Protein AF-A0A0M3HES5-F1 (afdb_monomer_lite)

Secondary structure (DSSP, 8-state):
--------------TTSSHHHHHHHHHHHHHHHHHHHHHHHTT-HHHHHHHHHHHHHHHHHHHHHHHHHHHHHHHHS-----------------

Radius of gyration: 26.67 Å; chains: 1; bounding box: 68×52×64 Å

Structure (mmCIF, N/CA/C/O backbone):
data_AF-A0A0M3HES5-F1
#
_entry.id   AF-A0A0M3HES5-F1
#
loop_
_atom_site.group_PDB
_atom_site.id
_atom_site.type_symbol
_atom_site.label_atom_id
_atom_site.label_alt_id
_atom_site.label_comp_id
_atom_site.label_asym_id
_atom_site.label_entity_id
_atom_site.label_seq_id
_atom_site.pdbx_PDB_ins_code
_atom_site.Cartn_x
_atom_site.Cartn_y
_atom_site.Cartn_z
_atom_site.occupancy
_atom_site.B_iso_or_equiv
_atom_site.auth_seq_id
_atom_site.auth_comp_id
_atom_site.auth_asym_id
_atom_site.auth_atom_id
_atom_site.pdbx_PDB_model_num
ATOM 1 N N . MET A 1 1 ? 54.859 -0.791 -25.831 1.00 45.59 1 MET A N 1
ATOM 2 C CA . MET A 1 1 ? 53.947 -0.706 -24.667 1.00 45.59 1 MET A CA 1
ATOM 3 C C . MET A 1 1 ? 52.531 -0.959 -25.159 1.00 45.59 1 MET A C 1
ATOM 5 O O . MET A 1 1 ? 52.060 -0.203 -25.995 1.00 45.59 1 MET A O 1
ATOM 9 N N . MET A 1 2 ? 51.899 -2.050 -24.727 1.00 51.03 2 MET A N 1
ATOM 10 C CA . MET A 1 2 ? 50.598 -2.519 -25.227 1.00 51.03 2 MET A CA 1
ATOM 11 C C . MET A 1 2 ? 49.534 -2.242 -24.155 1.00 51.03 2 MET A C 1
ATOM 13 O O . MET A 1 2 ? 49.715 -2.646 -23.009 1.00 51.03 2 MET A O 1
ATOM 17 N N . ARG A 1 3 ? 48.472 -1.492 -24.487 1.00 56.09 3 ARG A N 1
ATOM 18 C CA . ARG A 1 3 ? 47.403 -1.135 -23.536 1.00 56.09 3 ARG A CA 1
ATOM 19 C C . ARG A 1 3 ? 46.478 -2.345 -23.357 1.00 56.09 3 ARG A C 1
ATOM 21 O O . ARG A 1 3 ? 45.799 -2.733 -24.302 1.00 56.09 3 ARG A O 1
ATOM 28 N N . MET A 1 4 ? 46.463 -2.949 -22.168 1.00 46.47 4 MET A N 1
ATOM 29 C CA . MET A 1 4 ? 45.454 -3.946 -21.789 1.00 46.47 4 MET A CA 1
ATOM 30 C C . MET A 1 4 ? 44.104 -3.243 -21.615 1.00 46.47 4 MET A C 1
ATOM 32 O O . MET A 1 4 ? 43.944 -2.413 -20.723 1.00 46.47 4 MET A O 1
ATOM 36 N N . SER A 1 5 ? 43.145 -3.563 -22.484 1.00 59.84 5 SER A N 1
ATOM 37 C CA . SER A 1 5 ? 41.752 -3.144 -22.335 1.00 59.84 5 SER A CA 1
ATOM 38 C C . SER A 1 5 ? 41.093 -3.983 -21.241 1.00 59.84 5 SER A C 1
ATOM 40 O O . SE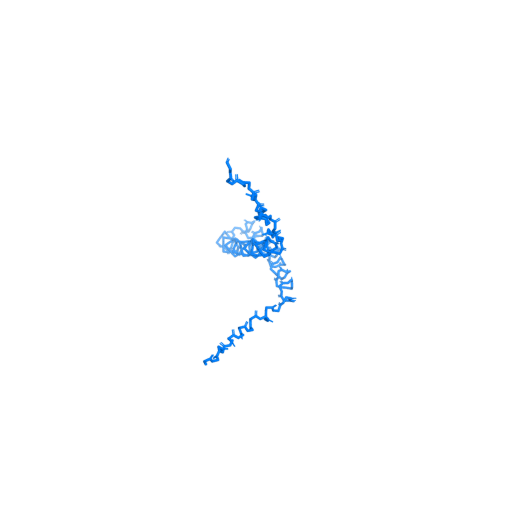R A 1 5 ? 41.018 -5.207 -21.355 1.00 59.84 5 SER A O 1
ATOM 42 N N . VAL A 1 6 ? 40.630 -3.337 -20.172 1.00 56.38 6 VAL A N 1
ATOM 43 C CA . VAL A 1 6 ? 39.812 -3.983 -19.142 1.00 56.38 6 VAL A CA 1
ATOM 44 C C . VAL A 1 6 ? 38.365 -3.903 -19.611 1.00 56.38 6 VAL A C 1
ATOM 46 O O . VAL A 1 6 ? 37.710 -2.874 -19.477 1.00 56.38 6 VAL A O 1
ATOM 49 N N . SER A 1 7 ? 37.873 -4.985 -20.209 1.00 59.72 7 SER A N 1
ATOM 50 C CA . SER A 1 7 ? 36.453 -5.110 -20.535 1.00 59.72 7 SER A CA 1
ATOM 51 C C . SER A 1 7 ? 35.687 -5.483 -19.268 1.00 59.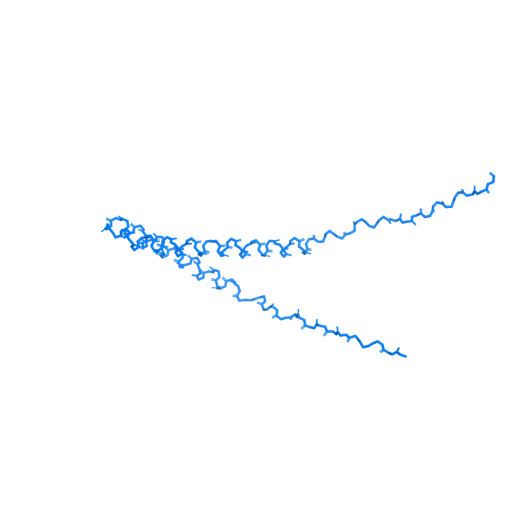72 7 SER A C 1
ATOM 53 O O . SER A 1 7 ? 35.701 -6.634 -18.835 1.00 59.72 7 SER A O 1
ATOM 55 N N . PHE A 1 8 ? 35.032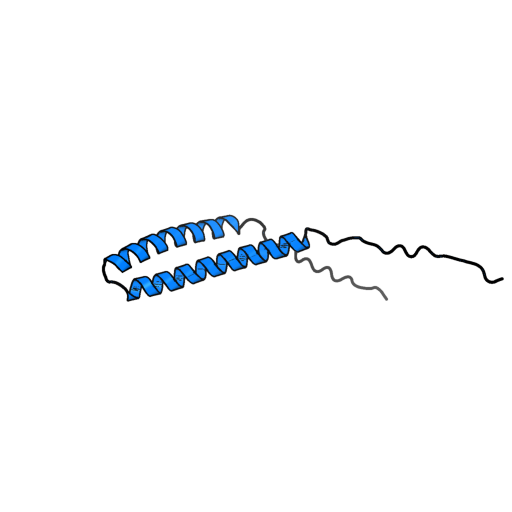 -4.497 -18.659 1.00 55.59 8 PHE A N 1
ATOM 56 C CA . PHE A 1 8 ? 34.055 -4.724 -17.599 1.00 55.59 8 PHE A CA 1
ATOM 57 C C . PHE A 1 8 ? 32.740 -5.197 -18.228 1.00 55.59 8 PHE A C 1
ATOM 59 O O . PHE A 1 8 ? 31.916 -4.401 -18.669 1.00 55.59 8 PHE A O 1
ATOM 66 N N . ASN A 1 9 ? 32.541 -6.513 -18.266 1.00 50.22 9 ASN A N 1
ATOM 67 C CA . ASN A 1 9 ? 31.237 -7.102 -18.555 1.00 50.22 9 ASN A CA 1
ATOM 68 C C . ASN A 1 9 ? 30.355 -7.006 -17.303 1.00 50.22 9 ASN A C 1
ATOM 70 O O . ASN A 1 9 ? 30.335 -7.918 -16.481 1.00 50.22 9 ASN A O 1
ATOM 74 N N . ASN A 1 10 ? 29.608 -5.911 -17.164 1.00 51.41 10 ASN A N 1
ATOM 75 C CA . ASN A 1 10 ? 28.435 -5.867 -16.292 1.00 51.41 10 ASN A CA 1
ATOM 76 C C . ASN A 1 10 ? 27.176 -5.757 -17.153 1.00 51.41 10 ASN A C 1
ATOM 78 O O . ASN A 1 10 ? 26.598 -4.687 -17.310 1.00 51.41 10 ASN A O 1
ATOM 82 N N . ALA A 1 11 ? 26.769 -6.873 -17.742 1.00 51.81 11 ALA A N 1
ATOM 83 C CA . ALA A 1 11 ? 25.512 -6.955 -18.468 1.00 51.81 11 ALA A CA 1
ATOM 84 C C . ALA A 1 11 ? 24.816 -8.267 -18.132 1.00 51.81 11 ALA A C 1
ATOM 86 O O . ALA A 1 11 ? 24.615 -9.093 -19.006 1.00 51.81 11 ALA A O 1
ATOM 87 N N . GLN A 1 12 ? 24.478 -8.479 -16.860 1.00 53.69 12 GLN A N 1
ATOM 88 C CA . GLN A 1 12 ? 23.506 -9.500 -16.450 1.00 53.69 12 GLN A CA 1
ATOM 89 C C . GLN A 1 12 ? 22.596 -8.941 -15.340 1.00 53.69 12 GLN A C 1
ATOM 91 O O . GLN A 1 12 ? 22.385 -9.564 -14.303 1.00 53.69 12 GLN A O 1
ATOM 96 N N . VAL A 1 13 ? 22.020 -7.752 -15.554 1.00 55.44 13 VAL A N 1
ATOM 97 C CA . VAL A 1 13 ? 20.756 -7.405 -14.889 1.00 55.44 13 VAL A CA 1
ATOM 98 C C . VAL A 1 13 ? 19.661 -8.127 -15.664 1.00 55.44 13 VAL A C 1
ATOM 100 O O . VAL A 1 13 ? 19.255 -7.719 -16.749 1.00 55.44 13 VAL A O 1
ATOM 103 N N . SER A 1 14 ? 19.245 -9.263 -15.112 1.00 49.28 14 SER A N 1
ATOM 104 C CA . SER A 1 14 ? 18.118 -10.080 -15.555 1.00 49.28 14 SER A CA 1
ATOM 105 C C . SER A 1 14 ? 16.833 -9.240 -15.617 1.00 49.28 14 SER A C 1
ATOM 107 O O . SER A 1 14 ? 16.063 -9.160 -14.655 1.00 49.28 14 SER A O 1
ATOM 109 N N . LYS A 1 15 ? 16.590 -8.620 -16.776 1.00 51.38 15 LYS A N 1
ATOM 110 C CA . LYS A 1 15 ? 15.371 -7.893 -17.160 1.00 51.38 15 LYS A CA 1
ATOM 111 C C . LYS A 1 15 ? 14.232 -8.902 -17.389 1.00 51.38 15 LYS A C 1
ATOM 113 O O . LYS A 1 15 ? 13.809 -9.145 -18.510 1.00 51.38 15 LYS A O 1
ATOM 118 N N . GLY A 1 16 ? 13.786 -9.563 -16.319 1.00 46.28 16 GLY A N 1
ATOM 119 C CA . GLY A 1 16 ? 12.770 -10.626 -16.383 1.00 46.28 16 GLY A CA 1
ATOM 120 C C . GLY A 1 16 ? 12.059 -10.956 -15.064 1.00 46.28 16 GLY A C 1
ATOM 121 O O . GLY A 1 16 ? 10.983 -11.544 -15.089 1.00 46.28 16 GLY A O 1
ATOM 122 N N . SER A 1 17 ? 12.593 -10.517 -13.918 1.00 50.44 17 SER A N 1
ATOM 123 C CA . SER A 1 17 ? 12.120 -10.935 -12.579 1.00 50.44 17 SER A CA 1
ATOM 124 C C . SER A 1 17 ? 11.520 -9.797 -11.732 1.00 50.44 17 SER A C 1
ATOM 126 O O . SER A 1 17 ? 11.277 -9.962 -10.534 1.00 50.44 17 SER A O 1
ATOM 128 N N . GLY A 1 18 ? 11.313 -8.618 -12.331 1.00 55.50 18 GLY A N 1
ATOM 129 C CA . GLY A 1 18 ? 10.729 -7.453 -11.652 1.00 55.50 18 GLY A CA 1
ATOM 130 C C . GLY A 1 18 ? 9.197 -7.469 -11.631 1.00 55.50 18 GLY A C 1
ATOM 131 O O . GLY A 1 18 ? 8.586 -7.228 -10.593 1.00 55.50 18 GLY A O 1
ATOM 132 N N . LYS A 1 19 ? 8.556 -7.827 -12.753 1.00 56.69 19 LYS A N 1
ATOM 133 C CA . LYS A 1 19 ? 7.089 -7.744 -12.923 1.00 56.69 19 LYS A CA 1
ATOM 134 C C . LYS A 1 19 ? 6.317 -8.673 -11.978 1.00 56.69 19 LYS A C 1
ATOM 136 O O . LYS A 1 19 ? 5.327 -8.277 -11.375 1.00 56.69 19 LYS A O 1
ATOM 141 N N . ASN A 1 20 ? 6.805 -9.898 -11.804 1.00 62.38 20 ASN A N 1
ATOM 142 C CA . ASN A 1 20 ? 6.268 -10.891 -10.868 1.00 62.38 20 ASN A CA 1
ATOM 143 C C . ASN A 1 20 ? 6.451 -10.485 -9.394 1.00 62.38 20 ASN A C 1
ATOM 145 O O . ASN A 1 20 ? 5.627 -10.856 -8.560 1.00 62.38 20 ASN A O 1
ATOM 149 N N . SER A 1 21 ? 7.488 -9.713 -9.064 1.00 72.81 21 SER A N 1
ATOM 150 C CA . SER A 1 21 ? 7.694 -9.178 -7.710 1.00 72.81 21 SER A CA 1
ATOM 151 C C . SER A 1 21 ? 6.793 -7.971 -7.429 1.00 72.81 21 SER A C 1
ATOM 153 O O . SER A 1 21 ? 6.210 -7.882 -6.350 1.00 72.81 21 SER A O 1
ATOM 155 N N . ILE A 1 22 ? 6.601 -7.093 -8.419 1.00 82.44 22 ILE A N 1
ATOM 156 C CA . ILE A 1 22 ? 5.673 -5.955 -8.341 1.00 82.44 22 ILE A CA 1
ATOM 157 C C . ILE A 1 22 ? 4.235 -6.449 -8.150 1.00 82.44 22 ILE A C 1
ATOM 159 O O . ILE A 1 22 ? 3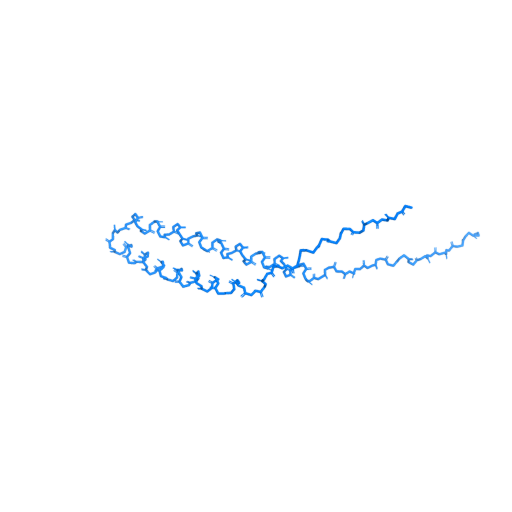.553 -5.985 -7.240 1.00 82.44 22 ILE A O 1
ATOM 163 N N . GLN A 1 23 ? 3.797 -7.444 -8.931 1.00 82.50 23 GLN A N 1
ATOM 164 C CA . GLN A 1 23 ? 2.445 -7.998 -8.816 1.00 82.50 23 GLN A CA 1
ATOM 165 C C . GLN A 1 23 ? 2.177 -8.583 -7.421 1.00 82.50 23 GLN A C 1
ATOM 167 O O . GLN A 1 23 ? 1.173 -8.256 -6.797 1.00 82.50 23 GLN A O 1
ATOM 172 N N . LYS A 1 24 ? 3.124 -9.361 -6.878 1.00 83.75 24 LYS A N 1
ATOM 173 C CA . LYS A 1 24 ? 3.029 -9.893 -5.507 1.00 83.75 24 LYS A CA 1
ATOM 174 C C . LYS A 1 24 ? 2.903 -8.790 -4.458 1.00 83.75 24 LYS A C 1
ATOM 176 O O . LYS A 1 24 ? 2.208 -8.964 -3.460 1.00 83.75 24 LYS A O 1
ATOM 181 N N . MET A 1 25 ? 3.581 -7.664 -4.662 1.00 86.19 25 MET A N 1
ATOM 182 C CA . MET A 1 25 ? 3.521 -6.533 -3.741 1.00 86.19 25 MET A CA 1
ATOM 183 C C . MET A 1 25 ? 2.190 -5.783 -3.825 1.00 86.19 25 MET A C 1
ATOM 185 O O . MET A 1 25 ? 1.679 -5.338 -2.799 1.00 86.19 25 MET A O 1
ATOM 189 N N . LEU A 1 26 ? 1.598 -5.692 -5.019 1.00 89.00 26 LEU A N 1
ATOM 190 C CA . LEU A 1 26 ? 0.243 -5.170 -5.203 1.00 89.00 26 LEU A CA 1
ATOM 191 C C . LEU A 1 26 ? -0.792 -6.060 -4.504 1.00 89.00 26 LEU A C 1
ATOM 193 O O . LEU A 1 26 ? -1.605 -5.543 -3.738 1.00 89.00 26 LEU A O 1
ATOM 197 N N . ASP A 1 27 ? -0.698 -7.382 -4.666 1.00 89.75 27 ASP A N 1
ATOM 198 C CA . ASP A 1 27 ? -1.587 -8.336 -3.991 1.00 89.75 27 ASP A CA 1
ATOM 199 C C . ASP A 1 27 ? -1.471 -8.221 -2.460 1.00 89.75 27 ASP A C 1
ATOM 201 O O . ASP A 1 27 ? -2.475 -8.175 -1.741 1.00 89.75 27 ASP A O 1
ATOM 205 N N . GLN A 1 28 ? -0.242 -8.097 -1.941 1.00 89.19 28 GLN A N 1
ATOM 206 C CA . GLN A 1 28 ? -0.005 -7.846 -0.517 1.00 89.19 28 GLN A CA 1
ATOM 207 C C . GLN A 1 28 ? -0.632 -6.528 -0.050 1.00 89.19 28 GLN A C 1
ATOM 209 O O . GLN A 1 28 ? -1.243 -6.497 1.019 1.00 89.19 28 GLN A O 1
ATOM 214 N N . ASN A 1 29 ? -0.532 -5.453 -0.835 1.00 91.38 29 ASN A N 1
ATOM 215 C CA . ASN A 1 29 ? -1.147 -4.170 -0.495 1.00 91.38 29 ASN A CA 1
ATOM 216 C C . ASN A 1 29 ? -2.676 -4.281 -0.418 1.00 91.38 29 ASN A C 1
ATOM 218 O O . ASN A 1 29 ? -3.273 -3.753 0.520 1.00 91.38 29 ASN A O 1
ATOM 222 N N . SER A 1 30 ? -3.313 -5.019 -1.333 1.00 91.88 30 SER A N 1
ATOM 223 C CA . SER A 1 30 ? -4.762 -5.258 -1.301 1.00 91.88 30 SER A CA 1
ATOM 224 C C . SER A 1 30 ? -5.206 -5.986 -0.029 1.00 91.88 30 SER A C 1
ATOM 226 O O . SER A 1 30 ? -6.176 -5.573 0.611 1.00 91.88 30 SER A O 1
ATOM 228 N N . VAL A 1 31 ? -4.475 -7.025 0.385 1.00 92.12 31 VAL A N 1
ATOM 229 C CA . VAL A 1 31 ? -4.757 -7.757 1.632 1.00 92.12 31 VAL A CA 1
ATOM 230 C C . VAL A 1 31 ? -4.539 -6.865 2.858 1.00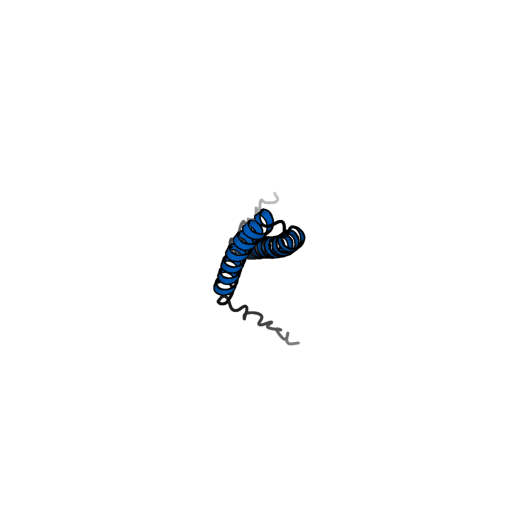 92.12 31 VAL A C 1
ATOM 232 O O . VAL A 1 31 ? -5.361 -6.870 3.777 1.00 92.12 31 VAL A O 1
ATOM 235 N N . LEU A 1 32 ? -3.470 -6.061 2.870 1.00 91.69 32 LEU A N 1
ATOM 236 C CA . LEU A 1 32 ? -3.177 -5.131 3.963 1.00 91.69 32 LEU A CA 1
ATOM 237 C C . LEU A 1 32 ? -4.274 -4.079 4.130 1.00 91.69 32 LEU A C 1
ATOM 239 O O . LEU A 1 32 ? -4.703 -3.840 5.254 1.00 91.69 32 LEU A O 1
ATOM 243 N N . ILE A 1 33 ? -4.770 -3.492 3.039 1.00 91.94 33 ILE A N 1
ATOM 244 C CA . ILE A 1 33 ? -5.851 -2.496 3.081 1.00 91.94 33 ILE A CA 1
ATOM 245 C C . ILE A 1 33 ? -7.125 -3.103 3.684 1.00 91.94 33 ILE A C 1
ATOM 247 O O . ILE A 1 33 ? -7.726 -2.508 4.580 1.00 91.94 33 ILE A O 1
ATOM 251 N N . GLN A 1 34 ? -7.506 -4.314 3.262 1.00 92.56 34 GLN A N 1
ATOM 252 C CA . GLN A 1 34 ? -8.668 -5.012 3.823 1.00 92.56 34 GLN A CA 1
ATOM 253 C C . GLN A 1 34 ? -8.484 -5.338 5.312 1.00 92.56 34 GLN A C 1
ATOM 255 O O . GLN A 1 34 ? -9.410 -5.168 6.111 1.00 92.56 34 GLN A O 1
ATOM 260 N N . ALA A 1 35 ? -7.286 -5.780 5.701 1.00 88.31 35 ALA A N 1
ATOM 261 C CA . ALA A 1 35 ? -6.958 -6.064 7.091 1.00 88.31 35 ALA A CA 1
ATOM 262 C C . ALA A 1 35 ? -7.006 -4.794 7.957 1.00 88.31 35 ALA A C 1
ATOM 264 O O . ALA A 1 35 ? -7.611 -4.814 9.027 1.00 88.31 35 ALA A O 1
ATOM 265 N N . ILE A 1 36 ? -6.441 -3.677 7.486 1.00 91.50 36 ILE A N 1
ATOM 266 C CA . ILE A 1 36 ? -6.476 -2.378 8.176 1.00 91.50 36 ILE A CA 1
ATOM 267 C C . ILE A 1 36 ? -7.921 -1.921 8.381 1.00 91.50 36 ILE A C 1
ATOM 269 O O . ILE A 1 36 ? -8.284 -1.581 9.506 1.00 91.50 36 ILE A O 1
ATOM 273 N N . ALA A 1 37 ? -8.758 -1.976 7.339 1.00 90.69 37 ALA A N 1
ATOM 274 C CA . ALA A 1 37 ? -10.169 -1.603 7.437 1.00 90.69 37 ALA A CA 1
ATOM 275 C C . ALA A 1 37 ? -10.903 -2.446 8.497 1.00 90.69 37 ALA A C 1
ATOM 277 O O . ALA A 1 37 ? -11.586 -1.907 9.370 1.00 90.69 37 ALA A O 1
ATOM 278 N N . ARG A 1 38 ? -10.688 -3.771 8.511 1.00 90.25 38 ARG A N 1
ATOM 279 C CA . ARG A 1 38 ? -11.236 -4.651 9.558 1.00 90.25 38 ARG A CA 1
ATOM 280 C C . ARG A 1 38 ? -10.726 -4.295 10.955 1.00 90.25 38 ARG A C 1
ATOM 282 O O . ARG A 1 38 ? -11.522 -4.222 11.891 1.00 90.25 38 ARG A O 1
ATOM 289 N N . TYR A 1 39 ? -9.428 -4.061 11.125 1.00 89.31 39 TYR A N 1
ATOM 290 C CA . TYR A 1 39 ? -8.850 -3.757 12.437 1.00 89.31 39 TYR A CA 1
ATOM 291 C C . TYR A 1 39 ? -9.273 -2.399 12.994 1.00 89.31 39 TYR A C 1
ATOM 293 O O . TYR A 1 39 ? -9.432 -2.266 14.207 1.00 89.31 39 TYR A O 1
ATOM 301 N N . GLN A 1 40 ? -9.545 -1.426 12.126 1.00 85.94 40 GLN A N 1
ATOM 302 C CA . GLN A 1 40 ? -10.138 -0.150 12.520 1.00 85.94 40 GLN A CA 1
ATOM 303 C C . GLN A 1 40 ? -11.566 -0.331 13.052 1.00 85.94 40 GLN A C 1
ATOM 305 O O . GLN A 1 40 ? -11.891 0.206 14.107 1.00 85.94 40 GLN A O 1
ATOM 310 N N . THR A 1 41 ? -12.391 -1.149 12.390 1.00 85.81 41 THR A N 1
ATOM 311 C CA . THR A 1 41 ? -13.778 -1.405 12.837 1.00 85.81 41 THR A CA 1
ATOM 312 C C . THR A 1 41 ? -13.879 -2.254 14.109 1.00 85.81 41 THR A C 1
ATOM 314 O O . THR A 1 41 ? -14.848 -2.137 14.849 1.00 85.81 41 THR A O 1
ATOM 317 N N . THR A 1 42 ? -12.875 -3.087 14.397 1.00 87.94 42 THR A N 1
ATOM 318 C CA . THR A 1 42 ? -12.854 -3.992 15.564 1.00 87.94 42 THR A CA 1
ATOM 319 C C . THR A 1 42 ? -12.130 -3.414 16.787 1.00 87.94 42 THR A C 1
ATOM 321 O O . THR A 1 42 ? -11.981 -4.106 17.790 1.00 87.94 42 THR A O 1
ATOM 324 N N . GLY A 1 43 ? -11.663 -2.160 16.730 1.00 83.94 43 GLY A N 1
ATOM 325 C CA . GLY A 1 43 ? -10.968 -1.503 17.847 1.00 83.94 43 GLY A CA 1
ATOM 326 C C . GLY A 1 43 ? -9.508 -1.936 18.042 1.00 83.94 43 GLY A C 1
ATOM 327 O O . GLY A 1 43 ? -8.869 -1.550 19.021 1.00 83.94 43 GLY A O 1
ATOM 328 N N . ARG A 1 44 ? -8.929 -2.698 17.103 1.00 85.69 44 ARG A N 1
ATOM 329 C CA . ARG A 1 44 ? -7.529 -3.167 17.138 1.00 85.69 44 ARG A CA 1
ATOM 330 C C . ARG A 1 44 ? -6.570 -2.128 16.550 1.00 85.69 44 ARG A C 1
ATOM 332 O O . ARG A 1 44 ? -5.819 -2.398 15.613 1.00 85.69 44 ARG A O 1
ATOM 339 N N . ALA A 1 45 ? -6.573 -0.925 17.125 1.00 81.62 45 ALA A N 1
ATOM 340 C CA . ALA A 1 45 ? -5.822 0.224 16.611 1.00 81.62 45 ALA A CA 1
ATOM 341 C C . ALA A 1 45 ? -4.305 -0.030 16.492 1.00 81.62 45 ALA A C 1
ATOM 343 O O . ALA A 1 45 ? -3.686 0.385 15.516 1.00 81.62 45 ALA A O 1
ATOM 344 N N . LYS A 1 46 ? -3.702 -0.763 17.441 1.00 84.56 46 LYS A N 1
ATOM 345 C CA . LYS A 1 46 ? -2.263 -1.093 17.408 1.00 84.56 46 LYS A CA 1
ATOM 346 C C . LYS A 1 46 ? -1.883 -1.960 16.205 1.00 84.56 46 LYS A C 1
ATOM 348 O O . LYS A 1 46 ? -0.862 -1.708 15.567 1.00 84.56 46 LYS A O 1
ATOM 353 N N . ASP A 1 47 ? -2.710 -2.951 15.880 1.00 83.81 47 ASP A N 1
ATOM 354 C CA . ASP A 1 47 ? -2.476 -3.821 14.728 1.00 83.81 47 ASP A CA 1
ATOM 355 C C . ASP A 1 47 ? -2.689 -3.051 13.425 1.00 83.81 47 ASP A C 1
ATOM 357 O O . ASP A 1 47 ? -1.859 -3.137 12.522 1.00 83.81 47 ASP A O 1
ATOM 361 N N . ALA A 1 48 ? -3.735 -2.219 13.356 1.00 83.88 48 ALA A N 1
ATOM 362 C CA . ALA A 1 48 ? -3.975 -1.339 12.215 1.00 83.88 48 ALA A CA 1
ATOM 363 C C . ALA A 1 48 ? -2.764 -0.433 11.926 1.00 83.88 48 ALA A C 1
ATOM 365 O O . ALA A 1 48 ? -2.322 -0.375 10.782 1.00 83.88 48 ALA A O 1
ATOM 366 N N . ILE A 1 49 ? -2.171 0.194 12.950 1.00 87.88 49 ILE A N 1
ATOM 367 C CA . ILE A 1 49 ? -0.973 1.043 12.807 1.00 87.88 49 ILE A CA 1
ATOM 368 C C . ILE A 1 49 ? 0.221 0.245 12.267 1.00 87.88 49 ILE A C 1
ATOM 370 O O . ILE A 1 49 ? 0.929 0.708 11.372 1.00 87.88 49 ILE A O 1
ATOM 374 N N . ARG A 1 50 ? 0.439 -0.979 12.759 1.00 87.94 50 ARG A N 1
ATOM 375 C CA . ARG A 1 50 ? 1.521 -1.842 12.264 1.00 87.94 50 ARG A CA 1
ATOM 376 C C . ARG A 1 50 ? 1.331 -2.197 10.788 1.00 87.94 50 ARG A C 1
ATOM 378 O O . ARG A 1 50 ? 2.285 -2.144 10.013 1.00 87.94 50 ARG A O 1
ATOM 385 N N . TYR A 1 51 ? 0.107 -2.535 10.387 1.00 89.62 51 TYR A N 1
ATOM 386 C CA . TYR A 1 51 ? -0.197 -2.821 8.987 1.00 89.62 51 TYR A CA 1
ATOM 387 C C . TYR A 1 51 ? -0.115 -1.568 8.106 1.00 89.62 51 TYR A C 1
ATOM 389 O O . TYR A 1 51 ? 0.337 -1.667 6.968 1.00 89.62 51 TYR A O 1
ATOM 397 N N . GLN A 1 52 ? -0.453 -0.387 8.630 1.00 88.31 52 GLN A N 1
ATOM 398 C CA . GLN A 1 52 ? -0.272 0.892 7.935 1.00 88.31 52 GLN A CA 1
ATOM 399 C C . GLN A 1 52 ? 1.205 1.193 7.651 1.00 88.31 52 GLN A C 1
ATOM 401 O O . GLN A 1 52 ? 1.534 1.605 6.541 1.00 88.31 52 GLN A O 1
ATOM 406 N N . GLN A 1 53 ? 2.107 0.940 8.605 1.00 90.62 53 GLN A N 1
ATOM 407 C CA . GLN A 1 53 ? 3.551 1.106 8.388 1.00 90.62 53 GLN A CA 1
ATOM 408 C C . GLN A 1 53 ? 4.076 0.170 7.292 1.00 90.62 53 GLN A C 1
ATOM 410 O O . GLN A 1 53 ? 4.871 0.583 6.446 1.00 90.62 53 GLN A O 1
ATOM 415 N N . LEU A 1 54 ? 3.610 -1.082 7.282 1.00 89.31 54 LEU A N 1
ATOM 416 C CA . LEU A 1 54 ? 3.990 -2.052 6.258 1.00 89.31 54 LEU A CA 1
ATOM 417 C C . LEU A 1 54 ? 3.464 -1.650 4.871 1.00 89.31 54 LEU A C 1
ATOM 419 O O . LEU A 1 54 ? 4.223 -1.664 3.904 1.00 89.31 54 LEU A O 1
ATOM 423 N N . LEU A 1 55 ? 2.201 -1.220 4.788 1.00 89.56 55 LEU A N 1
ATOM 424 C CA . LEU A 1 55 ? 1.602 -0.706 3.556 1.00 89.56 55 LEU A CA 1
ATOM 425 C C . LEU A 1 55 ? 2.372 0.514 3.031 1.00 89.56 55 LEU A C 1
ATOM 427 O O . LEU A 1 55 ? 2.693 0.576 1.847 1.00 89.56 55 LEU A O 1
ATOM 431 N N . HIS A 1 56 ? 2.726 1.455 3.910 1.00 91.12 56 HIS A N 1
ATOM 432 C CA . HIS A 1 56 ? 3.500 2.637 3.539 1.00 91.12 56 HIS A CA 1
ATOM 433 C C . HIS A 1 56 ? 4.862 2.260 2.945 1.00 91.12 56 HIS A C 1
ATOM 435 O O . HIS A 1 56 ? 5.222 2.754 1.878 1.00 91.12 56 HIS A O 1
ATOM 441 N N . ARG A 1 57 ? 5.590 1.327 3.575 1.00 89.19 57 ARG A N 1
ATOM 442 C CA . ARG A 1 57 ? 6.876 0.840 3.057 1.00 89.19 57 ARG A CA 1
ATOM 443 C C . ARG A 1 57 ? 6.740 0.240 1.657 1.00 89.19 57 ARG A C 1
ATOM 445 O O . ARG A 1 57 ? 7.566 0.536 0.798 1.00 89.19 57 ARG A O 1
ATOM 452 N N . ASN A 1 58 ? 5.708 -0.568 1.422 1.00 87.75 58 ASN A N 1
ATOM 453 C CA . ASN A 1 58 ? 5.475 -1.181 0.116 1.00 87.75 58 ASN A CA 1
ATOM 454 C C . ASN A 1 58 ? 5.174 -0.132 -0.962 1.00 87.75 58 ASN A C 1
ATOM 456 O O . ASN A 1 58 ? 5.706 -0.221 -2.065 1.00 87.75 58 ASN A O 1
ATOM 460 N N . LEU A 1 59 ? 4.361 0.879 -0.646 1.00 89.94 59 LEU A N 1
ATOM 461 C CA . LEU A 1 59 ? 4.038 1.965 -1.576 1.00 89.94 59 LEU A CA 1
ATOM 462 C C . LEU A 1 59 ? 5.261 2.834 -1.897 1.00 89.94 59 LEU A C 1
ATOM 464 O O . LEU A 1 59 ? 5.501 3.134 -3.062 1.00 89.94 59 LEU A O 1
ATOM 468 N N . VAL A 1 60 ? 6.070 3.186 -0.892 1.00 89.69 60 VAL A N 1
ATOM 469 C CA . VAL A 1 60 ? 7.319 3.946 -1.091 1.00 89.69 60 VAL A CA 1
ATOM 470 C C . VAL A 1 60 ? 8.327 3.144 -1.912 1.00 89.69 60 VAL A C 1
ATOM 472 O O . VAL A 1 60 ? 8.996 3.703 -2.781 1.00 89.69 60 VAL A O 1
ATOM 475 N N . TYR A 1 61 ? 8.425 1.832 -1.679 1.00 87.56 61 TYR A N 1
ATOM 476 C CA . TYR A 1 61 ? 9.297 0.962 -2.464 1.00 87.56 61 TYR A CA 1
ATOM 477 C C . TYR A 1 61 ? 8.826 0.848 -3.921 1.00 87.56 61 TYR A C 1
ATOM 479 O O . TYR A 1 61 ? 9.647 0.981 -4.824 1.00 87.56 61 TYR A O 1
ATOM 487 N N . LEU A 1 62 ? 7.518 0.709 -4.170 1.00 86.88 62 LEU A N 1
ATOM 488 C CA . LEU A 1 62 ? 6.956 0.754 -5.526 1.00 86.88 62 LEU A CA 1
ATOM 489 C C . LEU A 1 62 ? 7.207 2.104 -6.215 1.00 86.88 62 LEU A C 1
ATOM 491 O O . LEU A 1 62 ? 7.591 2.119 -7.379 1.00 86.88 62 LEU A O 1
ATOM 495 N N . ALA A 1 63 ? 7.052 3.224 -5.505 1.00 85.62 63 ALA A N 1
ATOM 496 C CA . ALA A 1 63 ? 7.343 4.553 -6.045 1.00 85.62 63 ALA A CA 1
ATOM 497 C C . ALA A 1 63 ? 8.836 4.729 -6.373 1.00 85.62 63 ALA A C 1
ATOM 499 O O . ALA A 1 63 ? 9.183 5.309 -7.397 1.00 85.62 63 ALA A O 1
ATOM 500 N N . SER A 1 64 ? 9.719 4.187 -5.531 1.00 84.75 64 SER A N 1
ATOM 501 C CA . SER A 1 64 ? 11.171 4.220 -5.738 1.00 84.75 64 SER A CA 1
ATOM 502 C C . SER A 1 64 ? 11.598 3.355 -6.926 1.00 84.75 64 SER A C 1
ATOM 504 O O . SER A 1 64 ? 12.448 3.775 -7.705 1.00 84.75 64 SER A O 1
ATOM 506 N N . LEU A 1 65 ? 10.988 2.175 -7.092 1.00 82.75 65 LEU A N 1
ATOM 507 C CA . LEU A 1 65 ? 11.176 1.327 -8.272 1.00 82.75 65 LEU A CA 1
ATOM 508 C C . LEU A 1 65 ? 10.688 2.028 -9.541 1.00 82.75 65 LEU A C 1
ATOM 510 O O . LEU A 1 65 ? 11.429 2.083 -10.511 1.00 82.75 65 LEU A O 1
ATOM 514 N N . ALA A 1 66 ? 9.491 2.622 -9.513 1.00 79.88 66 ALA A N 1
ATOM 515 C CA . ALA A 1 66 ? 8.964 3.380 -10.643 1.00 79.88 66 ALA A CA 1
ATOM 516 C C . ALA A 1 66 ? 9.858 4.578 -10.998 1.00 79.88 66 ALA A C 1
ATOM 518 O O . ALA A 1 66 ? 10.068 4.847 -12.171 1.00 79.88 66 ALA A O 1
ATOM 519 N N . ASN A 1 67 ? 10.429 5.268 -10.007 1.00 74.69 67 ASN A N 1
ATOM 520 C CA . ASN A 1 67 ? 11.372 6.360 -10.242 1.00 74.69 67 ASN A CA 1
ATOM 521 C C . ASN A 1 67 ? 12.715 5.869 -10.808 1.00 74.69 67 ASN A C 1
ATOM 523 O O . ASN A 1 67 ? 13.305 6.547 -11.638 1.00 74.69 67 ASN A O 1
ATOM 527 N N . ALA A 1 68 ? 13.209 4.707 -10.378 1.00 72.31 68 ALA A N 1
ATOM 528 C CA . ALA A 1 68 ? 14.425 4.113 -10.932 1.00 72.31 68 ALA A CA 1
ATOM 529 C C . ALA A 1 68 ? 14.218 3.626 -12.377 1.00 72.31 68 ALA A C 1
ATOM 531 O O . ALA A 1 68 ? 15.082 3.862 -13.219 1.00 72.31 68 ALA A O 1
ATOM 532 N N . ASP A 1 69 ? 13.063 3.023 -12.674 1.00 67.25 69 ASP A N 1
ATOM 533 C CA . ASP A 1 69 ? 12.663 2.659 -14.038 1.00 67.25 69 ASP A CA 1
ATOM 534 C C . ASP A 1 69 ? 12.480 3.919 -14.908 1.00 67.25 69 ASP A C 1
ATOM 536 O O . ASP A 1 69 ? 12.979 3.962 -16.029 1.00 67.25 69 ASP A O 1
ATOM 540 N N . LEU A 1 70 ? 11.860 4.982 -14.376 1.00 61.06 70 LEU A N 1
ATOM 541 C CA . LEU A 1 70 ? 11.710 6.276 -15.057 1.00 61.06 70 LEU A CA 1
ATOM 542 C C . LEU A 1 70 ? 13.070 6.941 -15.336 1.00 61.06 70 LEU A C 1
ATOM 544 O O . LEU A 1 70 ? 13.291 7.475 -16.419 1.00 61.06 70 LEU A O 1
ATOM 548 N N . LEU A 1 71 ? 14.003 6.898 -14.378 1.00 57.59 71 LEU A N 1
ATOM 549 C CA . LEU A 1 71 ? 15.372 7.394 -14.559 1.00 57.59 71 LEU A CA 1
ATOM 550 C C . LEU A 1 71 ? 16.140 6.585 -15.610 1.00 57.59 71 LEU A C 1
ATOM 552 O O . LEU A 1 71 ? 16.957 7.151 -16.332 1.00 57.59 71 LEU A O 1
ATOM 556 N N . GLN A 1 72 ? 15.881 5.281 -15.716 1.00 57.31 72 GLN A N 1
ATOM 557 C CA . GLN A 1 72 ? 16.451 4.444 -16.766 1.00 57.31 72 GLN A CA 1
ATOM 558 C C . GLN A 1 72 ? 15.866 4.792 -18.144 1.00 57.31 72 GLN A C 1
ATOM 560 O O . GLN A 1 72 ? 16.617 4.877 -19.112 1.00 57.31 72 GLN A O 1
ATOM 565 N N . GLU A 1 73 ? 14.561 5.059 -18.226 1.00 55.19 73 GLU A N 1
ATOM 566 C CA . GLU A 1 73 ? 13.884 5.453 -19.468 1.00 55.19 73 GLU A CA 1
ATOM 567 C C . GLU A 1 73 ? 14.358 6.828 -19.974 1.00 55.19 73 GLU A C 1
ATOM 569 O O . GLU A 1 73 ? 14.573 6.999 -21.171 1.00 55.19 73 GLU A O 1
ATOM 574 N N . LEU A 1 74 ? 14.655 7.773 -19.071 1.00 53.56 74 LEU A N 1
ATOM 575 C CA . LEU A 1 74 ? 15.258 9.068 -19.426 1.00 53.56 74 LEU A CA 1
ATOM 576 C C . LEU A 1 74 ? 16.705 8.963 -19.9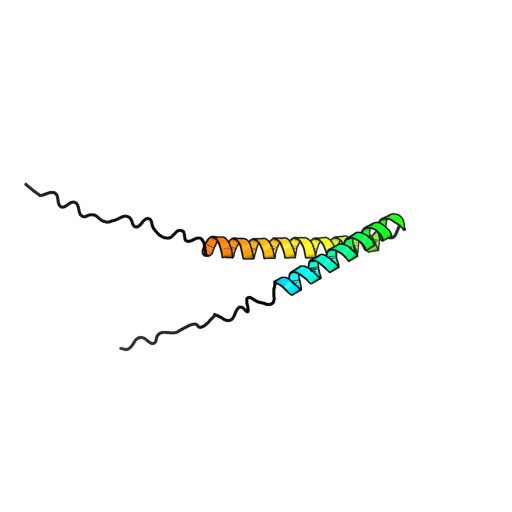38 1.00 53.56 74 LEU A C 1
ATOM 578 O O . LEU A 1 74 ? 17.152 9.832 -20.686 1.00 53.56 74 LEU A O 1
ATOM 582 N N . ASN A 1 75 ? 17.439 7.916 -19.555 1.00 55.12 75 ASN A N 1
ATOM 583 C CA . ASN A 1 75 ? 18.800 7.665 -20.038 1.00 55.12 75 ASN A CA 1
ATOM 584 C C . ASN A 1 75 ? 18.803 6.955 -21.410 1.00 55.12 75 ASN A C 1
ATOM 586 O O . ASN A 1 75 ? 19.766 7.083 -22.163 1.00 55.12 75 ASN A O 1
ATOM 590 N N . ASP A 1 76 ? 17.715 6.245 -21.743 1.00 53.44 76 ASP A N 1
ATOM 591 C CA . ASP A 1 76 ? 17.471 5.653 -23.066 1.00 53.44 76 ASP A CA 1
ATOM 592 C C . ASP A 1 76 ? 16.903 6.690 -24.069 1.00 53.44 76 ASP A C 1
ATOM 594 O O . ASP A 1 76 ? 17.165 6.590 -25.271 1.00 53.44 76 ASP A O 1
ATOM 598 N N . THR A 1 77 ? 16.187 7.734 -23.614 1.00 53.44 77 THR A N 1
ATOM 599 C CA . THR A 1 77 ? 15.823 8.900 -24.445 1.00 53.44 77 THR A CA 1
ATOM 600 C C . THR A 1 77 ? 17.027 9.822 -24.620 1.00 53.44 77 THR A C 1
ATOM 602 O O . THR A 1 77 ? 17.151 10.852 -23.957 1.00 53.44 77 THR A O 1
ATOM 605 N N . GLY A 1 78 ? 17.947 9.419 -25.492 1.00 51.12 78 GLY A N 1
ATOM 606 C CA . GLY A 1 78 ? 19.172 10.148 -25.782 1.00 51.12 78 GLY A CA 1
ATOM 607 C C . GLY A 1 78 ? 18.951 11.647 -25.995 1.00 51.12 78 GLY A C 1
ATOM 608 O O . GLY A 1 78 ? 18.477 12.077 -27.042 1.00 51.12 78 GLY A O 1
ATOM 609 N N . TRP A 1 79 ? 19.430 12.452 -25.048 1.00 47.75 79 TRP A N 1
ATOM 610 C CA . TRP A 1 79 ? 20.013 13.750 -25.376 1.00 47.75 79 TRP A CA 1
ATOM 611 C C . TRP A 1 79 ? 21.370 13.481 -26.034 1.00 47.75 79 TRP A C 1
ATOM 613 O O . TRP A 1 79 ? 22.427 13.690 -25.447 1.00 47.75 79 TRP A O 1
ATOM 623 N N . SER A 1 80 ? 21.327 12.930 -27.245 1.00 52.12 80 SER A N 1
ATOM 624 C CA . SER A 1 80 ? 22.451 12.921 -28.168 1.00 52.12 80 SER A CA 1
ATOM 625 C C . SER A 1 80 ? 22.116 13.886 -29.291 1.00 52.12 80 SER A C 1
ATOM 627 O O . SER A 1 80 ? 21.054 13.781 -29.901 1.00 52.12 80 SER A O 1
ATOM 629 N N . SER A 1 81 ? 23.076 14.763 -29.569 1.00 51.34 81 SER A N 1
ATOM 630 C CA . SER A 1 81 ? 23.197 15.573 -30.780 1.00 51.34 81 SER A CA 1
ATOM 631 C C . SER A 1 81 ? 22.395 16.879 -30.814 1.00 51.34 81 SER A C 1
ATOM 633 O O . SER A 1 81 ? 21.341 16.986 -31.429 1.00 51.34 81 SER A O 1
ATOM 635 N N . VAL A 1 82 ? 23.022 17.934 -30.291 1.00 48.62 82 VAL A N 1
ATOM 636 C CA . VAL A 1 82 ? 23.441 19.015 -31.195 1.00 48.62 82 VAL A CA 1
ATOM 637 C C . VAL A 1 82 ? 24.966 19.040 -31.143 1.00 48.62 82 VAL A C 1
ATOM 639 O O . VAL A 1 82 ? 25.558 19.553 -30.198 1.00 48.62 82 VAL A O 1
ATOM 642 N N . GLU A 1 83 ? 25.596 18.373 -32.110 1.00 54.09 83 GLU A N 1
ATOM 643 C CA . GLU A 1 83 ? 26.979 18.669 -32.475 1.00 54.09 83 GLU A CA 1
ATOM 644 C C . GLU A 1 83 ? 26.984 20.117 -32.982 1.00 54.09 83 GLU A C 1
ATOM 646 O O . GLU A 1 83 ? 26.385 20.414 -34.015 1.00 54.09 83 GLU A O 1
ATOM 651 N N . GLU A 1 84 ? 27.590 21.031 -32.222 1.00 50.62 84 GLU A N 1
ATOM 652 C CA . GLU A 1 84 ? 28.035 22.312 -32.768 1.00 50.62 84 GLU A CA 1
ATOM 653 C C . GLU A 1 84 ? 29.121 22.000 -33.795 1.00 50.62 84 GLU A C 1
ATOM 655 O O . GLU A 1 84 ? 30.274 21.716 -33.460 1.00 50.62 84 GLU A O 1
ATOM 660 N N . ASP A 1 85 ? 28.697 21.987 -35.054 1.00 42.66 85 ASP A N 1
ATOM 661 C CA . ASP A 1 85 ? 29.559 21.957 -36.218 1.00 42.66 85 ASP A CA 1
ATOM 662 C C . ASP A 1 85 ? 30.538 23.133 -36.114 1.00 42.66 85 ASP A C 1
ATOM 664 O O . ASP A 1 85 ? 30.159 24.304 -36.200 1.00 42.66 85 ASP A O 1
ATOM 668 N N . GLN A 1 86 ? 31.813 22.820 -35.883 1.00 50.06 86 GLN A N 1
ATOM 669 C CA . GLN A 1 86 ? 32.910 23.754 -36.097 1.00 50.06 86 GLN A CA 1
ATOM 670 C C . GLN A 1 86 ? 33.076 23.933 -37.609 1.00 50.06 86 GLN A C 1
ATOM 672 O O . GLN A 1 86 ? 34.059 23.481 -38.201 1.00 50.06 86 GLN A O 1
ATOM 677 N N . THR A 1 87 ? 32.124 24.617 -38.250 1.00 54.22 87 THR A N 1
ATOM 678 C CA . THR A 1 87 ? 32.359 25.161 -39.582 1.00 54.22 87 THR A CA 1
ATOM 679 C C . THR A 1 87 ? 33.349 26.296 -39.430 1.00 54.22 87 THR A C 1
ATOM 681 O O . THR A 1 87 ? 33.033 27.404 -39.000 1.00 54.22 87 THR A O 1
ATOM 684 N N . SER A 1 88 ? 34.585 25.952 -39.755 1.00 58.59 88 SER A N 1
ATOM 685 C CA . SER A 1 88 ? 35.668 26.866 -40.052 1.00 58.59 88 SER A CA 1
ATOM 686 C C . SER A 1 88 ? 35.172 27.975 -40.988 1.00 58.59 88 SER A C 1
ATOM 688 O O . SER A 1 88 ? 34.928 27.719 -42.163 1.00 58.59 88 SER A O 1
ATOM 690 N N . GLU A 1 89 ? 35.050 29.202 -40.487 1.00 57.31 89 GLU A N 1
ATOM 691 C CA . GLU A 1 89 ? 35.087 30.396 -41.331 1.00 57.31 89 GLU A CA 1
ATOM 692 C C . GLU A 1 89 ? 36.538 30.878 -41.393 1.00 57.31 89 GLU A C 1
ATOM 694 O O . GLU A 1 89 ? 37.014 31.685 -40.594 1.00 57.31 89 GLU A O 1
ATOM 699 N N . ASP A 1 90 ? 37.261 30.312 -42.359 1.00 55.16 90 ASP A N 1
ATOM 700 C CA . ASP A 1 90 ? 38.369 31.000 -43.006 1.00 55.16 90 ASP A CA 1
ATOM 701 C C . ASP A 1 90 ? 37.802 32.268 -43.659 1.00 55.16 90 ASP A C 1
ATOM 703 O O . ASP A 1 90 ? 37.109 32.200 -44.672 1.00 55.16 90 ASP A O 1
ATOM 707 N N . ILE A 1 91 ? 38.051 33.431 -43.056 1.00 58.31 91 ILE A N 1
ATOM 708 C CA . ILE A 1 91 ? 37.905 34.713 -43.747 1.00 58.31 91 ILE A CA 1
ATOM 709 C C . ILE A 1 91 ? 39.186 35.515 -43.528 1.00 58.31 91 ILE A C 1
ATOM 711 O O . ILE A 1 91 ? 39.303 36.354 -42.640 1.00 58.31 91 ILE A O 1
ATOM 715 N N . SER A 1 92 ? 40.169 35.157 -44.352 1.00 54.50 92 SER A N 1
ATOM 716 C CA . SER A 1 92 ? 41.095 36.037 -45.063 1.00 54.50 92 SER A CA 1
ATOM 717 C C . SER A 1 92 ? 41.616 37.269 -44.312 1.00 54.50 92 SER A C 1
ATOM 719 O O . SER A 1 92 ? 40.982 38.322 -44.256 1.00 54.50 92 SER A O 1
ATOM 721 N N . GLN A 1 93 ? 42.878 37.174 -43.889 1.00 51.81 93 GLN A N 1
ATOM 722 C CA . GLN A 1 93 ? 43.767 38.332 -43.842 1.00 51.81 93 GLN A CA 1
ATOM 723 C C . GLN A 1 93 ? 43.875 38.945 -45.248 1.00 51.81 93 GLN A C 1
ATOM 725 O O . GLN A 1 93 ? 44.312 38.275 -46.187 1.00 51.81 93 GLN A O 1
ATOM 730 N N . SER A 1 94 ? 43.495 40.211 -45.398 1.00 54.22 94 SER A N 1
ATOM 731 C CA . SER A 1 94 ? 44.039 41.170 -46.374 1.00 54.22 94 SER A CA 1
ATOM 732 C C . SER A 1 94 ? 43.739 42.586 -45.905 1.00 54.22 94 SER A C 1
ATOM 734 O O . SER A 1 94 ? 42.573 42.837 -45.532 1.00 54.22 94 SER A O 1
#

Organism: Ascaris lumbricoides (NCBI:txid6252)

Foldseek 3Di:
DDDDDDDPPPPPPPPPPVVVVLVVLVVLLVVLVVVLVVCVVVVVVVVSVVSVVVSVVSVVVVVVVVVVVVVVVVVVVDPDDPPPPPPDDPDDDD

Sequence (94 aa):
MMRMSVSFNNAQVSKGSGKNSIQKMLDQNSVLIQAIARYQTTGRAKDAIRYQQLLHRNLVYLASLANADLLQELNDTGWSSVEEDQTSEDISQS

InterPro domains:
  IPR007726 SS18, N-terminal [PF05030] (19-68)

pLDDT: mean 70.61, std 17.16, range [42.66, 92.56]